Protein AF-A0A5S4ZSS3-F1 (afdb_monomer_lite)

Foldseek 3Di:
DDPPPPPQDQAQPPPRDRQKDFLLVVLLVQLCCQLVVVLVVLVVVCVVPVVSNVCNVVSNVSSVVSNPDDGPARMAHPQQRWHYYPVDNVDIPRGHDGPD

Organism: NCBI:txid1121431

Structure (mmCIF, N/CA/C/O backbone):
data_AF-A0A5S4ZSS3-F1
#
_entry.id   AF-A0A5S4ZSS3-F1
#
loop_
_atom_site.group_PDB
_atom_site.id
_atom_site.type_symbol
_atom_site.label_atom_id
_atom_site.label_alt_id
_atom_site.label_comp_id
_atom_site.label_asym_id
_atom_site.label_entity_id
_atom_site.label_seq_id
_atom_site.pdbx_PDB_ins_code
_atom_site.Cartn_x
_atom_site.Cartn_y
_atom_site.Cartn_z
_atom_site.occupancy
_atom_site.B_iso_or_equiv
_atom_site.auth_seq_id
_atom_site.auth_comp_id
_atom_site.auth_asym_id
_atom_site.auth_atom_id
_atom_site.pdbx_PDB_model_num
ATOM 1 N N . MET A 1 1 ? -21.775 -1.250 -25.233 1.00 36.91 1 MET A N 1
ATOM 2 C CA . MET A 1 1 ? -20.601 -1.995 -24.723 1.00 36.91 1 MET A CA 1
ATOM 3 C C . MET A 1 1 ? -19.588 -0.993 -24.182 1.00 36.91 1 MET A C 1
ATOM 5 O O . MET A 1 1 ? -19.087 -0.181 -24.949 1.00 36.91 1 MET A O 1
ATOM 9 N N . LYS A 1 2 ? -19.380 -0.964 -22.858 1.00 40.25 2 LYS A N 1
ATOM 10 C CA . LYS A 1 2 ? -18.472 -0.029 -22.171 1.00 40.25 2 LYS A CA 1
ATOM 11 C C . LYS A 1 2 ? -17.035 -0.255 -22.657 1.00 40.25 2 LYS A C 1
ATOM 13 O O . LYS A 1 2 ? -16.461 -1.297 -22.359 1.00 40.25 2 LYS A O 1
ATOM 18 N N . ARG A 1 3 ? -16.457 0.710 -23.383 1.00 40.09 3 ARG A N 1
ATOM 19 C CA . ARG A 1 3 ? -15.004 0.786 -23.591 1.00 40.09 3 ARG A CA 1
ATOM 20 C C . ARG A 1 3 ? -14.366 1.032 -22.224 1.00 40.09 3 ARG A C 1
ATOM 22 O O . ARG A 1 3 ? -14.380 2.155 -21.730 1.00 40.09 3 ARG A O 1
ATOM 29 N N . LEU A 1 4 ? -13.869 -0.027 -21.590 1.00 46.81 4 LEU A N 1
ATOM 30 C CA . LEU A 1 4 ? -12.863 0.103 -20.543 1.00 46.81 4 LEU A CA 1
ATOM 31 C C . LEU A 1 4 ? -11.657 0.754 -21.215 1.00 46.81 4 LEU A C 1
ATOM 33 O O . LEU A 1 4 ? -11.028 0.147 -22.078 1.00 46.81 4 LEU A O 1
ATOM 37 N N . ILE A 1 5 ? -11.400 2.017 -20.886 1.00 50.91 5 ILE A N 1
ATOM 38 C CA . ILE A 1 5 ? -10.180 2.727 -21.260 1.00 50.91 5 ILE A CA 1
ATOM 39 C C . ILE A 1 5 ? -9.054 1.997 -20.519 1.00 50.91 5 ILE A C 1
ATOM 41 O O . ILE A 1 5 ? -8.724 2.338 -19.384 1.00 50.91 5 ILE A O 1
ATOM 45 N N . ARG A 1 6 ? -8.551 0.899 -21.097 1.00 52.88 6 ARG A N 1
ATOM 46 C CA . ARG A 1 6 ? -7.360 0.218 -20.598 1.00 52.88 6 ARG A CA 1
ATOM 47 C C . ARG A 1 6 ? -6.231 1.195 -20.873 1.00 52.88 6 ARG A C 1
ATOM 49 O O . ARG A 1 6 ? -5.923 1.469 -22.027 1.00 52.88 6 ARG A O 1
ATOM 56 N N . ILE A 1 7 ? -5.718 1.808 -19.814 1.00 59.88 7 ILE A N 1
ATOM 57 C CA . ILE A 1 7 ? -4.507 2.618 -19.893 1.00 59.88 7 ILE A CA 1
ATOM 58 C C . ILE A 1 7 ? -3.453 1.692 -20.506 1.00 59.88 7 ILE A C 1
ATOM 60 O O . ILE A 1 7 ? -3.196 0.632 -19.940 1.00 59.88 7 ILE A O 1
ATOM 64 N N . GLU A 1 8 ? -2.930 2.032 -21.685 1.00 62.91 8 GLU A N 1
ATOM 65 C CA . GLU A 1 8 ? -1.848 1.271 -22.310 1.00 62.91 8 GLU A CA 1
ATOM 66 C C . GLU A 1 8 ? -0.617 1.399 -21.417 1.00 62.91 8 GLU A C 1
ATOM 68 O O . GLU A 1 8 ? 0.083 2.412 -21.401 1.00 62.91 8 GLU A O 1
ATOM 73 N N . THR A 1 9 ? -0.400 0.384 -20.595 1.00 73.00 9 THR A N 1
ATOM 74 C CA . THR A 1 9 ? 0.785 0.251 -19.768 1.00 73.00 9 THR A CA 1
ATOM 75 C C . THR A 1 9 ? 1.809 -0.600 -20.519 1.00 73.00 9 THR A C 1
ATOM 77 O O . THR A 1 9 ? 1.437 -1.565 -21.192 1.00 73.00 9 THR A O 1
ATOM 80 N N . PRO A 1 10 ? 3.107 -0.254 -20.452 1.00 79.75 10 PRO A N 1
ATOM 81 C CA . PRO A 1 10 ? 4.132 -1.042 -21.121 1.00 79.75 10 PRO A CA 1
ATOM 82 C C . PRO A 1 10 ? 4.159 -2.474 -20.558 1.00 79.75 10 PRO A C 1
ATOM 84 O O . PRO A 1 10 ? 3.860 -2.669 -19.370 1.00 79.75 10 PRO A O 1
ATOM 87 N N . PRO A 1 11 ? 4.525 -3.472 -21.383 1.00 83.94 11 PRO A N 1
ATOM 88 C CA . PRO A 1 11 ? 4.719 -4.831 -20.903 1.00 83.94 11 PRO A CA 1
ATOM 89 C C . PRO A 1 11 ? 5.849 -4.865 -19.872 1.00 83.94 11 PRO A C 1
ATOM 91 O O . PRO A 1 11 ? 6.782 -4.055 -19.908 1.00 83.94 11 PRO A O 1
ATOM 94 N N . CYS A 1 12 ? 5.759 -5.800 -18.931 1.00 84.19 12 CYS A N 1
ATOM 95 C CA . CYS A 1 12 ? 6.778 -5.951 -17.906 1.00 84.19 12 CYS A CA 1
ATOM 96 C C . CYS A 1 12 ? 8.108 -6.416 -18.533 1.00 84.19 12 CYS A C 1
ATOM 98 O O . CYS A 1 12 ? 8.124 -7.464 -19.181 1.00 84.19 12 CYS A O 1
ATOM 100 N N . PRO A 1 13 ? 9.241 -5.729 -18.294 1.00 83.69 13 PRO A N 1
ATOM 101 C CA . PRO A 1 13 ? 10.545 -6.153 -18.812 1.00 83.69 13 PRO A CA 1
ATOM 102 C C . PRO A 1 13 ? 11.056 -7.465 -18.191 1.00 83.69 13 PRO A C 1
ATOM 104 O O . PRO A 1 13 ? 11.935 -8.100 -18.761 1.00 83.69 13 PRO A O 1
ATOM 107 N N . SER A 1 14 ? 10.520 -7.885 -17.036 1.00 84.31 14 SER A N 1
ATOM 108 C CA . SER A 1 14 ? 10.976 -9.095 -16.336 1.00 84.31 14 SER A CA 1
ATOM 109 C C . SER A 1 14 ? 10.274 -10.375 -16.794 1.00 84.31 14 SER A C 1
ATOM 111 O O . SER A 1 14 ? 10.924 -11.410 -16.884 1.00 84.31 14 SER A O 1
ATOM 113 N N . CYS A 1 15 ? 8.958 -10.339 -17.026 1.00 82.69 15 CYS A N 1
ATOM 114 C CA . CYS A 1 15 ? 8.162 -11.530 -17.362 1.00 82.69 15 CYS A CA 1
ATOM 115 C C . CYS A 1 15 ? 7.375 -11.408 -18.675 1.00 82.69 15 CYS A C 1
ATOM 117 O O . CYS A 1 15 ? 6.761 -12.377 -19.103 1.00 82.69 15 CYS A O 1
ATOM 119 N N . GLY A 1 16 ? 7.362 -10.233 -19.314 1.00 82.25 16 GLY A N 1
ATOM 120 C CA . GLY A 1 16 ? 6.617 -9.991 -20.553 1.00 82.25 16 GLY A CA 1
ATOM 121 C C . GLY A 1 16 ? 5.106 -9.805 -20.384 1.00 82.25 16 GLY A C 1
ATOM 122 O O . GLY A 1 16 ? 4.419 -9.573 -21.376 1.00 82.25 16 GLY A O 1
ATOM 123 N N . SER A 1 17 ? 4.574 -9.868 -19.158 1.00 82.19 17 SER A N 1
ATOM 124 C CA . SER A 1 17 ? 3.135 -9.718 -18.912 1.00 82.19 17 SER A CA 1
ATOM 125 C C . SER A 1 17 ? 2.608 -8.320 -19.243 1.00 82.19 17 SER A C 1
ATOM 127 O O . SER A 1 17 ? 3.279 -7.306 -19.018 1.00 82.19 17 SER A O 1
ATOM 129 N N . THR A 1 18 ? 1.369 -8.277 -19.737 1.00 81.88 18 THR A N 1
ATOM 130 C CA . THR A 1 18 ? 0.585 -7.055 -19.964 1.00 81.88 18 THR A CA 1
ATOM 131 C C . THR A 1 18 ? -0.261 -6.644 -18.758 1.00 81.88 18 THR A C 1
ATOM 133 O O . THR A 1 18 ? -0.896 -5.591 -18.795 1.00 81.88 18 THR A O 1
ATOM 136 N N . ASP A 1 19 ? -0.289 -7.449 -17.692 1.00 80.62 19 ASP A N 1
ATOM 137 C CA . ASP A 1 19 ? -1.026 -7.146 -16.461 1.00 80.62 19 ASP A CA 1
ATOM 138 C C . ASP A 1 19 ? -0.191 -6.241 -15.554 1.00 80.62 19 ASP A C 1
ATOM 140 O O . ASP A 1 19 ? 0.377 -6.608 -14.518 1.00 80.62 19 ASP A O 1
ATOM 144 N N . THR A 1 20 ? -0.086 -5.001 -16.019 1.00 82.62 20 THR A N 1
ATOM 145 C CA . THR A 1 20 ? 0.726 -3.953 -15.424 1.00 82.62 20 THR A CA 1
ATOM 146 C C . THR A 1 20 ? -0.152 -2.770 -15.024 1.00 82.62 20 THR A C 1
ATOM 148 O O . THR A 1 20 ? -1.185 -2.483 -15.622 1.00 82.62 20 THR A O 1
ATOM 151 N N . THR A 1 21 ? 0.220 -2.094 -13.943 1.00 84.25 21 THR A N 1
ATOM 152 C CA . THR A 1 21 ? -0.515 -0.951 -13.394 1.00 84.25 21 THR A CA 1
ATOM 153 C C . THR A 1 21 ? 0.457 0.124 -12.930 1.00 84.25 21 THR A C 1
ATOM 155 O O . THR A 1 21 ? 1.647 -0.127 -12.745 1.00 84.25 21 THR A O 1
ATOM 158 N N . THR A 1 22 ? -0.015 1.348 -12.732 1.00 85.12 22 THR A N 1
ATOM 159 C CA . THR A 1 22 ? 0.824 2.438 -12.225 1.00 85.12 22 THR A CA 1
ATOM 160 C C . THR A 1 22 ? 1.160 2.189 -10.754 1.00 85.12 22 THR A C 1
ATOM 162 O O . THR A 1 22 ? 0.264 2.003 -9.929 1.00 85.12 22 THR A O 1
ATOM 165 N N . GLY A 1 23 ? 2.440 2.271 -10.377 1.00 80.00 23 GLY A N 1
ATOM 166 C CA . GLY A 1 23 ? 2.889 2.045 -8.995 1.00 80.00 23 GLY A CA 1
ATOM 167 C C . GLY A 1 23 ? 2.211 2.977 -7.981 1.00 80.00 23 GLY A C 1
ATOM 168 O O . GLY A 1 23 ? 1.955 2.592 -6.841 1.00 80.00 23 GLY A O 1
ATOM 169 N N . ARG A 1 24 ? 1.826 4.184 -8.418 1.00 83.25 24 ARG A N 1
ATOM 170 C CA . ARG A 1 24 ? 1.042 5.142 -7.624 1.00 83.25 24 ARG A CA 1
ATOM 171 C C . ARG A 1 24 ? -0.356 4.619 -7.270 1.00 83.25 24 ARG A C 1
ATOM 173 O O . ARG A 1 24 ? -0.807 4.830 -6.150 1.00 83.25 24 ARG A O 1
ATOM 180 N N . ILE A 1 25 ? -1.025 3.917 -8.188 1.00 85.31 25 ILE A N 1
ATOM 181 C CA . ILE A 1 25 ? -2.356 3.335 -7.948 1.00 85.31 25 ILE A CA 1
ATOM 182 C C . ILE A 1 25 ? -2.254 2.227 -6.902 1.00 85.31 25 ILE A C 1
ATOM 184 O O . ILE 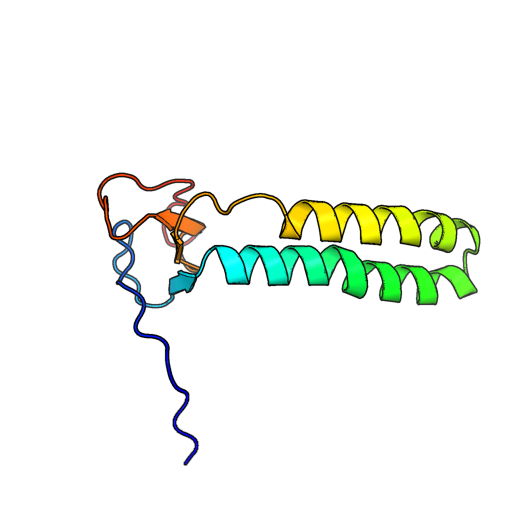A 1 25 ? -3.052 2.199 -5.972 1.00 85.31 25 ILE A O 1
ATOM 188 N N . VAL A 1 26 ? -1.231 1.372 -6.995 1.00 85.44 26 VAL A N 1
ATOM 189 C CA . VAL A 1 26 ? -0.982 0.304 -6.010 1.00 85.44 26 VAL A CA 1
ATOM 190 C C . VAL A 1 26 ? -0.781 0.883 -4.608 1.00 85.44 26 VAL A C 1
ATOM 192 O O . VAL A 1 26 ? -1.340 0.373 -3.640 1.00 85.44 26 VAL A O 1
ATOM 195 N N . ARG A 1 27 ? -0.033 1.988 -4.485 1.00 86.38 27 ARG A N 1
ATOM 196 C CA . ARG A 1 27 ? 0.181 2.668 -3.197 1.00 86.38 27 ARG A CA 1
ATOM 197 C C . ARG A 1 27 ? -1.088 3.305 -2.650 1.00 86.38 27 ARG A C 1
ATOM 199 O O . ARG A 1 27 ? -1.371 3.124 -1.472 1.00 86.38 27 ARG A O 1
ATOM 206 N N . PHE A 1 28 ? -1.871 3.983 -3.488 1.00 86.69 28 PHE A N 1
ATOM 207 C CA . PHE A 1 28 ? -3.162 4.520 -3.059 1.00 86.69 28 PHE A CA 1
ATOM 208 C C . PHE A 1 28 ? -4.125 3.418 -2.626 1.00 86.69 28 PHE A C 1
ATOM 210 O O . PHE A 1 28 ? -4.775 3.563 -1.598 1.00 86.69 28 PHE A O 1
ATOM 217 N N . ALA A 1 29 ? -4.186 2.306 -3.358 1.00 88.56 29 ALA A N 1
ATOM 218 C CA . ALA A 1 29 ? -5.010 1.163 -2.987 1.00 88.56 29 ALA A CA 1
ATOM 219 C C . ALA A 1 29 ? -4.571 0.568 -1.639 1.00 88.56 29 ALA A C 1
ATOM 221 O O . ALA A 1 29 ? -5.407 0.355 -0.764 1.00 88.56 29 ALA A O 1
ATOM 222 N N . ALA A 1 30 ? -3.265 0.374 -1.431 1.00 88.25 30 ALA A N 1
ATOM 223 C CA . ALA A 1 30 ? -2.728 -0.126 -0.166 1.00 88.25 30 ALA A CA 1
ATOM 224 C C . ALA A 1 30 ? -2.972 0.847 1.002 1.00 88.25 30 ALA A C 1
ATOM 226 O O . ALA A 1 30 ? -3.391 0.431 2.081 1.00 88.25 30 ALA A O 1
ATOM 227 N N . GLY A 1 31 ? -2.747 2.146 0.786 1.00 88.94 31 GLY A N 1
ATOM 228 C CA . GLY A 1 31 ? -2.940 3.181 1.798 1.00 88.94 31 GLY A CA 1
ATOM 229 C C . GLY A 1 31 ? -4.410 3.399 2.158 1.00 88.94 31 GLY A C 1
ATOM 230 O O . GLY A 1 31 ? -4.730 3.501 3.337 1.00 88.94 31 GLY A O 1
ATOM 231 N N . LEU A 1 32 ? -5.327 3.381 1.183 1.00 90.88 32 LEU A N 1
ATOM 232 C CA . LEU A 1 32 ? -6.775 3.413 1.434 1.00 90.88 32 LEU A CA 1
ATOM 233 C C . LEU A 1 32 ? -7.267 2.124 2.098 1.00 90.88 32 LEU A C 1
ATOM 235 O O . LEU A 1 32 ? -8.108 2.181 2.994 1.00 90.88 32 LEU A O 1
ATOM 239 N N . GLY A 1 33 ? -6.729 0.970 1.700 1.00 90.75 33 GLY A N 1
ATOM 240 C CA . GLY A 1 33 ? -7.045 -0.317 2.316 1.00 90.75 33 GLY A CA 1
ATOM 241 C C . GLY A 1 33 ? -6.674 -0.345 3.798 1.00 90.75 33 GLY A C 1
ATOM 242 O O . GLY A 1 33 ? -7.503 -0.698 4.635 1.00 90.75 33 GLY A O 1
ATOM 243 N N . LEU A 1 34 ? -5.464 0.104 4.141 1.00 91.44 34 LEU A N 1
ATOM 244 C CA . LEU A 1 34 ? -5.031 0.208 5.533 1.00 91.44 34 LEU A CA 1
ATOM 245 C C . LEU A 1 34 ? -5.774 1.327 6.279 1.00 91.44 34 LEU A C 1
ATOM 247 O O . LEU A 1 34 ? -6.271 1.121 7.380 1.00 91.44 34 LEU A O 1
ATOM 251 N N . GLY A 1 35 ? -5.865 2.510 5.678 1.00 90.06 35 GLY A N 1
ATOM 252 C CA . GLY A 1 35 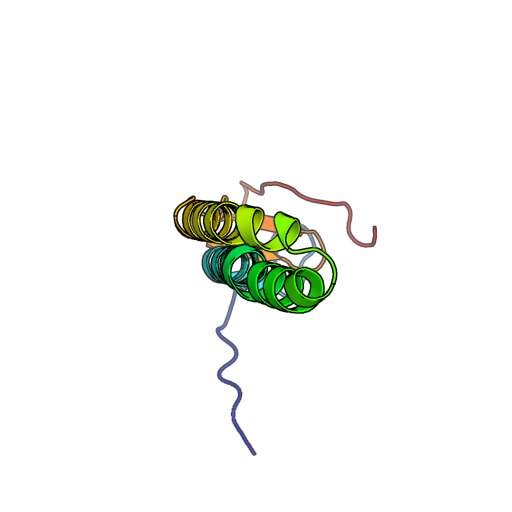? -6.394 3.705 6.326 1.00 90.06 35 GLY A CA 1
ATOM 253 C C . GLY A 1 35 ? -7.899 3.669 6.542 1.00 90.06 35 GLY A C 1
ATOM 254 O O . GLY A 1 35 ? -8.357 3.979 7.632 1.00 90.06 35 GLY A O 1
ATOM 255 N N . ILE A 1 36 ? -8.677 3.281 5.534 1.00 90.38 36 ILE A N 1
ATOM 256 C CA . ILE A 1 36 ? -10.144 3.253 5.601 1.00 90.38 36 ILE A CA 1
ATOM 257 C C . ILE A 1 36 ? -10.632 1.836 5.885 1.00 90.38 36 ILE A C 1
ATOM 259 O O . ILE A 1 36 ? -11.435 1.638 6.793 1.00 90.38 36 ILE A O 1
ATOM 263 N N . GLY A 1 37 ? -10.132 0.846 5.140 1.00 91.88 37 GLY A N 1
ATOM 264 C CA . GLY A 1 37 ? -10.591 -0.540 5.249 1.00 91.88 37 GLY A CA 1
ATOM 265 C C . GLY A 1 37 ? -10.391 -1.112 6.652 1.00 91.88 37 GLY A C 1
ATOM 266 O O . GLY A 1 37 ? -11.359 -1.505 7.302 1.00 91.88 37 GLY A O 1
ATOM 267 N N . VAL A 1 38 ? -9.155 -1.094 7.164 1.00 91.25 38 VAL A N 1
ATOM 268 C CA . VAL A 1 38 ? -8.868 -1.603 8.520 1.00 91.25 38 VAL A CA 1
ATOM 269 C C . VAL A 1 38 ? -9.554 -0.759 9.591 1.00 91.25 38 VAL A C 1
ATOM 271 O O . VAL A 1 38 ? -10.088 -1.313 10.547 1.00 91.25 38 VAL A O 1
ATOM 274 N N . SER A 1 39 ? -9.629 0.561 9.418 1.00 90.38 39 SER A N 1
ATOM 275 C CA . SER A 1 39 ? -10.328 1.436 10.367 1.00 90.38 39 SER A CA 1
ATOM 276 C C . SER A 1 39 ? -11.823 1.127 10.483 1.00 90.38 39 SER A C 1
ATOM 278 O O . SER A 1 39 ? -12.356 1.140 11.591 1.00 90.38 39 SER A O 1
ATOM 280 N N . LEU A 1 40 ? -12.504 0.802 9.377 1.00 91.50 40 LEU A N 1
ATOM 281 C CA . LEU A 1 40 ? -13.906 0.367 9.399 1.00 91.50 40 LEU A CA 1
ATOM 282 C C . LEU A 1 40 ? -14.069 -0.958 10.149 1.00 91.50 40 LEU A C 1
ATOM 284 O O . LEU A 1 40 ? -14.979 -1.100 10.964 1.00 91.50 40 LEU A O 1
ATOM 288 N N . ILE A 1 41 ? -13.158 -1.908 9.926 1.00 91.88 41 ILE A N 1
ATOM 289 C CA . ILE A 1 41 ? -13.156 -3.188 10.643 1.00 91.88 41 ILE A CA 1
ATOM 290 C C . ILE A 1 41 ? -12.944 -2.952 12.144 1.00 91.88 41 ILE A C 1
ATOM 292 O O . ILE A 1 41 ? -13.705 -3.467 12.961 1.00 91.88 41 ILE A O 1
ATOM 296 N N . LEU A 1 42 ? -11.968 -2.122 12.521 1.00 91.31 42 LEU A N 1
ATOM 297 C CA . LEU A 1 42 ? -11.704 -1.758 13.915 1.00 91.31 42 LEU A CA 1
ATOM 298 C C . LEU A 1 42 ? -12.878 -1.015 14.559 1.00 91.31 42 LEU A C 1
ATOM 300 O O . LEU A 1 42 ? -13.140 -1.199 15.746 1.00 91.31 42 LEU A O 1
ATOM 304 N N . TYR A 1 43 ? -13.617 -0.209 13.795 1.00 90.25 43 TYR A N 1
ATOM 305 C CA . TYR A 1 43 ? -14.825 0.451 14.282 1.00 90.25 43 TYR A CA 1
ATOM 306 C C . TYR A 1 43 ? -15.921 -0.562 14.640 1.00 90.25 43 TYR A C 1
ATOM 308 O O . TYR A 1 43 ? -16.504 -0.466 15.726 1.00 90.25 43 TYR A O 1
ATOM 316 N N . LEU A 1 44 ? -16.146 -1.556 13.769 1.00 91.94 44 LEU A N 1
ATOM 317 C CA . LEU A 1 44 ? -17.098 -2.651 13.983 1.00 91.94 44 LEU A CA 1
ATOM 318 C C . LEU A 1 44 ? -16.688 -3.542 15.163 1.00 91.94 44 LEU A C 1
ATOM 320 O O . LEU A 1 44 ? -17.486 -3.772 16.069 1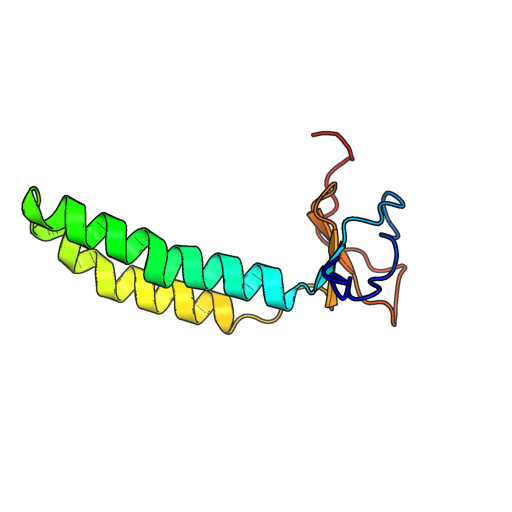.00 91.94 44 LEU A O 1
ATOM 324 N N . VAL A 1 45 ? -15.426 -3.980 15.216 1.00 90.69 45 VAL A N 1
ATOM 325 C CA . VAL A 1 45 ? -14.882 -4.759 16.347 1.00 90.69 45 VAL A CA 1
ATOM 326 C C . VAL A 1 45 ? -14.928 -3.948 17.644 1.00 90.69 45 VAL A C 1
ATOM 328 O O . VAL A 1 45 ? -15.179 -4.491 18.719 1.00 90.69 45 VAL A O 1
ATOM 331 N N . GLY A 1 46 ? -14.773 -2.630 17.535 1.00 89.19 46 GLY A N 1
ATOM 332 C CA . GLY A 1 46 ? -14.865 -1.672 18.625 1.00 89.19 46 GLY A CA 1
ATOM 333 C C . GLY A 1 46 ? -16.199 -1.657 19.372 1.00 89.19 46 GLY A C 1
ATOM 334 O O . GLY A 1 46 ? -16.250 -1.143 20.485 1.00 89.19 46 GLY A O 1
ATOM 335 N N . TYR A 1 47 ? -17.273 -2.205 18.792 1.00 88.25 47 TYR A N 1
ATOM 336 C CA . TYR A 1 47 ? -18.537 -2.404 19.511 1.00 88.25 47 TYR A CA 1
ATOM 337 C C . TYR A 1 47 ? -18.453 -3.517 20.560 1.00 88.25 47 TYR A C 1
ATOM 339 O O . TYR A 1 47 ? -19.145 -3.445 21.570 1.00 88.25 47 TYR A O 1
ATOM 347 N N . ILE A 1 48 ? -17.606 -4.523 20.333 1.00 92.44 48 ILE A N 1
ATOM 348 C CA . ILE A 1 48 ? -17.384 -5.643 21.258 1.00 92.44 48 ILE A CA 1
ATOM 349 C C . ILE A 1 48 ? -16.198 -5.324 22.179 1.00 92.44 48 ILE A C 1
ATOM 351 O O . ILE A 1 48 ? -16.259 -5.552 23.383 1.00 92.44 48 ILE A O 1
ATOM 355 N N . TYR A 1 49 ? -15.132 -4.740 21.620 1.00 88.75 49 TYR A N 1
ATOM 356 C CA . TYR A 1 49 ? -13.900 -4.401 22.330 1.00 88.75 49 TYR A CA 1
ATOM 357 C C . TYR A 1 49 ? -13.563 -2.912 22.167 1.00 88.75 49 TYR A C 1
ATOM 359 O O . TYR A 1 49 ? -12.873 -2.545 21.212 1.00 88.75 49 TYR A O 1
ATOM 367 N N . PRO A 1 50 ? -13.982 -2.032 23.098 1.00 83.19 50 PRO A N 1
ATOM 368 C CA . PRO A 1 50 ? -13.862 -0.577 22.938 1.00 83.19 50 PRO A CA 1
ATOM 369 C C . PRO A 1 50 ? -12.414 -0.091 22.766 1.00 83.19 50 PRO A C 1
ATOM 371 O O . PRO A 1 50 ? -12.175 0.902 22.078 1.00 83.19 50 PRO A O 1
ATOM 374 N N . LEU A 1 51 ? -11.438 -0.833 23.302 1.00 84.94 51 LEU A N 1
ATOM 375 C CA . LEU A 1 51 ? -10.003 -0.590 23.106 1.00 84.94 51 LEU A CA 1
ATOM 376 C C . LEU A 1 51 ? -9.578 -0.625 21.627 1.00 84.94 51 LEU A C 1
ATOM 378 O O . LEU A 1 51 ? -8.680 0.117 21.240 1.00 84.94 51 LEU A O 1
ATOM 382 N N . GLY A 1 52 ? -10.242 -1.417 20.777 1.00 80.12 52 GLY A N 1
ATOM 383 C CA . GLY A 1 52 ? -9.923 -1.509 19.347 1.00 80.12 52 GLY A CA 1
ATOM 384 C C . GLY A 1 52 ? -10.088 -0.183 18.598 1.00 80.12 52 GLY A C 1
ATOM 385 O O . GLY A 1 52 ? -9.387 0.068 17.620 1.00 80.12 52 GLY A O 1
ATOM 386 N N . ARG A 1 53 ? -10.944 0.722 19.094 1.00 87.81 53 ARG A N 1
ATOM 387 C CA . ARG A 1 53 ? -11.154 2.045 18.486 1.00 87.81 53 ARG A CA 1
ATOM 388 C C . ARG A 1 53 ? -9.967 2.987 18.668 1.00 87.81 53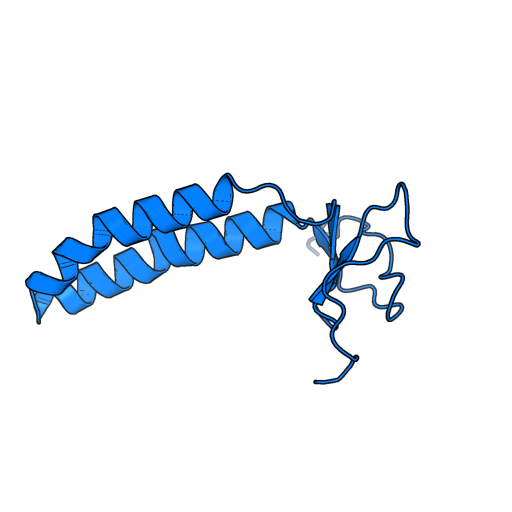 ARG A C 1
ATOM 390 O O . ARG A 1 53 ? -9.791 3.890 17.857 1.00 87.81 53 ARG A O 1
ATOM 397 N N . ILE A 1 54 ? -9.127 2.759 19.679 1.00 90.44 54 ILE A N 1
ATOM 398 C CA . ILE A 1 54 ? -7.912 3.556 19.914 1.00 90.44 54 ILE A CA 1
ATOM 399 C C . ILE A 1 54 ? -6.919 3.380 18.760 1.00 90.44 54 ILE A C 1
ATOM 401 O O . ILE A 1 54 ? -6.153 4.292 18.470 1.00 90.44 54 ILE A O 1
ATOM 405 N N . LEU A 1 55 ? -6.963 2.242 18.058 1.00 90.56 55 LEU A N 1
ATOM 406 C CA . LEU A 1 55 ? -6.073 1.940 16.936 1.00 90.56 55 LEU A CA 1
ATOM 407 C C . LEU A 1 55 ? -6.470 2.654 15.632 1.00 90.56 55 LEU A C 1
ATOM 409 O O . LEU A 1 55 ? -5.627 2.814 14.755 1.00 90.56 55 LEU A O 1
ATOM 413 N N . ILE A 1 56 ? -7.713 3.136 15.522 1.00 91.56 56 ILE A N 1
ATOM 414 C CA . ILE A 1 56 ? -8.247 3.817 14.330 1.00 91.56 56 ILE A CA 1
ATOM 415 C C . ILE A 1 56 ? -7.394 5.024 13.887 1.00 91.56 56 ILE A C 1
ATOM 417 O O . ILE A 1 56 ? -7.020 5.085 12.715 1.00 91.56 56 ILE A O 1
ATOM 421 N N . PRO A 1 57 ? -7.038 5.995 14.754 1.00 91.62 57 PRO A N 1
ATOM 422 C CA . PRO A 1 57 ? -6.176 7.101 14.336 1.00 91.62 57 PRO A CA 1
ATOM 423 C C . PRO A 1 57 ? -4.811 6.620 13.826 1.00 91.62 57 PRO A C 1
ATOM 425 O O . PRO A 1 57 ? -4.284 7.188 12.871 1.00 91.62 57 PRO A O 1
ATOM 428 N N . PHE A 1 58 ? -4.257 5.544 14.395 1.00 91.94 58 PHE A N 1
ATOM 429 C CA . PHE A 1 58 ? -2.972 4.997 13.957 1.00 91.94 58 PHE A CA 1
ATOM 430 C C . PHE A 1 58 ? -3.066 4.338 12.579 1.00 91.94 58 PHE A C 1
ATOM 432 O O . PHE A 1 58 ? -2.176 4.537 11.754 1.00 91.94 58 PHE A O 1
ATOM 439 N N . THR A 1 59 ? -4.146 3.606 12.289 1.00 91.88 59 THR A N 1
ATOM 440 C CA . THR A 1 59 ? -4.362 3.003 10.965 1.00 91.88 59 THR A CA 1
ATOM 441 C C . THR A 1 59 ? -4.603 4.065 9.898 1.00 91.88 59 THR A C 1
ATOM 443 O O . THR A 1 59 ? -4.023 3.968 8.818 1.00 91.88 59 THR A O 1
ATOM 446 N N . PHE A 1 60 ? -5.358 5.127 10.205 1.00 91.81 60 PHE A N 1
ATOM 447 C CA . PHE A 1 60 ? -5.510 6.284 9.314 1.00 91.81 60 PHE A CA 1
ATOM 448 C C . PHE A 1 60 ? -4.181 6.984 9.014 1.00 91.81 60 PHE A C 1
ATOM 450 O O . PHE A 1 60 ? -3.866 7.209 7.845 1.00 91.81 60 PHE A O 1
ATOM 457 N N . ILE A 1 61 ? -3.378 7.292 10.039 1.00 93.25 61 ILE A N 1
ATOM 458 C CA . ILE A 1 61 ? -2.055 7.908 9.854 1.00 93.25 61 ILE A CA 1
ATOM 459 C C . ILE A 1 61 ? -1.147 6.977 9.041 1.00 93.25 61 ILE A C 1
ATOM 461 O O . ILE A 1 61 ? -0.517 7.420 8.082 1.00 93.25 61 ILE A O 1
ATOM 465 N N . GLY A 1 62 ? -1.127 5.680 9.357 1.00 92.44 62 GLY A N 1
ATOM 466 C CA . GLY A 1 62 ? -0.362 4.681 8.610 1.00 92.44 62 GLY A CA 1
ATOM 467 C C . GLY A 1 62 ? -0.767 4.608 7.135 1.00 92.44 62 GLY A C 1
ATOM 468 O O . GLY A 1 62 ? 0.092 4.622 6.254 1.00 92.44 62 GLY A O 1
ATOM 469 N N . GLY A 1 63 ? -2.070 4.606 6.849 1.00 91.00 63 GLY A N 1
ATOM 470 C CA . GLY A 1 63 ? -2.600 4.638 5.486 1.00 91.00 63 GLY A CA 1
ATOM 471 C C . GLY A 1 63 ? -2.189 5.899 4.722 1.00 91.00 63 GLY A C 1
ATOM 472 O O . GLY A 1 63 ? -1.742 5.810 3.578 1.00 91.00 63 GLY A O 1
ATOM 473 N N . MET A 1 64 ? -2.254 7.065 5.373 1.00 91.44 64 MET A N 1
ATOM 474 C CA . MET A 1 64 ? -1.803 8.340 4.803 1.00 91.44 64 MET A CA 1
ATOM 475 C C . MET A 1 64 ? -0.304 8.337 4.492 1.00 91.44 64 MET A C 1
ATOM 477 O O . MET A 1 64 ? 0.095 8.759 3.408 1.00 91.44 64 MET A O 1
ATOM 481 N N . ILE A 1 65 ? 0.524 7.809 5.397 1.00 92.38 65 ILE A N 1
ATOM 482 C CA . ILE A 1 65 ? 1.970 7.680 5.175 1.00 92.38 65 ILE A CA 1
ATOM 483 C C . ILE A 1 65 ? 2.242 6.824 3.932 1.00 92.38 65 ILE A C 1
A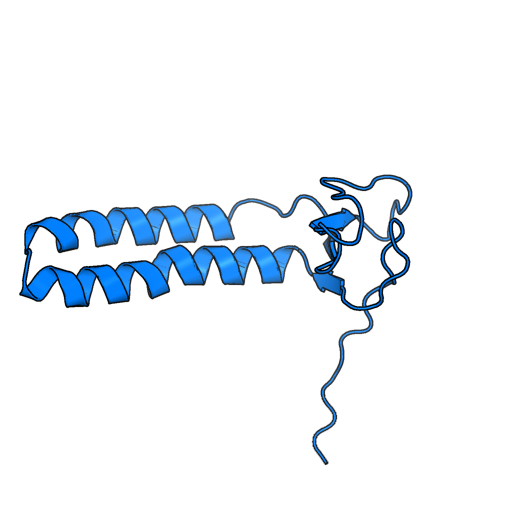TOM 485 O O . ILE A 1 65 ? 3.038 7.218 3.082 1.00 92.38 65 ILE A O 1
ATOM 489 N N . ILE A 1 66 ? 1.543 5.696 3.767 1.00 89.31 66 ILE A N 1
ATOM 490 C CA . ILE A 1 66 ? 1.701 4.819 2.593 1.00 89.31 66 ILE A CA 1
ATOM 491 C C . ILE A 1 66 ? 1.341 5.540 1.288 1.00 89.31 66 ILE A C 1
ATOM 493 O O . ILE A 1 66 ? 2.022 5.335 0.282 1.00 89.31 66 ILE A O 1
ATOM 497 N N . CYS A 1 67 ? 0.314 6.393 1.298 1.00 88.38 67 CYS A N 1
ATOM 498 C CA . CYS A 1 67 ? -0.069 7.203 0.140 1.00 88.38 67 CYS A CA 1
ATOM 499 C C . CYS A 1 67 ? 0.978 8.270 -0.224 1.00 88.38 67 CYS A C 1
ATOM 501 O O . CYS A 1 67 ? 1.089 8.634 -1.395 1.00 88.38 67 CYS A O 1
ATOM 503 N N . CYS A 1 68 ? 1.730 8.775 0.759 1.00 87.62 68 CYS A N 1
ATOM 504 C CA . CYS A 1 68 ? 2.747 9.811 0.562 1.00 87.62 68 CYS A CA 1
ATOM 505 C C . CYS A 1 68 ? 4.120 9.256 0.152 1.00 87.62 68 CYS A C 1
ATOM 507 O O . CYS A 1 68 ? 4.928 9.993 -0.411 1.00 87.62 68 CYS A O 1
ATOM 509 N N . ILE A 1 69 ? 4.404 7.978 0.420 1.00 86.81 69 ILE A N 1
ATOM 510 C CA . ILE A 1 69 ? 5.673 7.356 0.029 1.00 86.81 69 ILE A CA 1
ATOM 511 C C . ILE A 1 69 ? 5.719 7.206 -1.502 1.00 86.81 69 ILE A C 1
ATOM 513 O O . ILE A 1 69 ? 4.814 6.595 -2.084 1.00 86.81 69 ILE A O 1
ATOM 517 N N . PRO A 1 70 ? 6.771 7.713 -2.176 1.00 81.62 70 PRO A N 1
ATOM 518 C CA . PRO A 1 70 ? 6.897 7.574 -3.619 1.00 81.62 70 PRO A CA 1
ATOM 519 C C . PRO A 1 70 ? 6.967 6.090 -4.023 1.00 81.62 70 PRO A C 1
ATOM 521 O O . PRO A 1 70 ? 7.573 5.273 -3.319 1.00 81.62 70 PRO A O 1
ATOM 524 N N . PRO A 1 71 ? 6.342 5.700 -5.147 1.00 80.81 71 PRO A N 1
ATOM 525 C CA . PRO A 1 71 ? 6.439 4.331 -5.631 1.00 80.81 71 PRO A CA 1
ATOM 526 C C . PRO A 1 71 ? 7.875 4.030 -6.091 1.00 80.81 71 PRO A C 1
ATOM 528 O O . PRO A 1 71 ? 8.557 4.912 -6.605 1.00 80.81 71 PRO A O 1
ATOM 531 N N . LEU A 1 72 ? 8.323 2.776 -5.935 1.00 81.12 72 LEU A N 1
ATOM 532 C CA . LEU A 1 72 ? 9.674 2.352 -6.348 1.00 81.12 72 LEU A CA 1
ATOM 533 C C . LEU A 1 72 ? 9.891 2.473 -7.863 1.00 81.12 72 LEU A C 1
ATOM 535 O O . LEU A 1 72 ? 11.005 2.702 -8.311 1.00 81.12 72 LEU A O 1
ATOM 539 N N . GLY A 1 73 ? 8.818 2.326 -8.638 1.00 83.94 73 GLY A N 1
ATOM 540 C CA . GLY A 1 73 ? 8.804 2.493 -10.084 1.00 83.94 73 GLY A CA 1
ATOM 541 C C . GLY A 1 73 ? 7.497 3.132 -10.536 1.00 83.94 73 GLY A C 1
ATOM 542 O O . GLY A 1 73 ? 6.497 3.143 -9.809 1.00 83.94 73 GLY A O 1
ATOM 543 N N . LYS A 1 74 ? 7.497 3.672 -11.755 1.00 85.44 74 LYS A N 1
ATOM 544 C CA . LYS A 1 74 ? 6.309 4.278 -12.368 1.00 85.44 74 LYS A CA 1
ATOM 545 C C . LYS A 1 74 ? 5.224 3.229 -12.607 1.00 85.44 74 LYS A C 1
ATOM 547 O O . LYS A 1 74 ? 4.048 3.518 -12.387 1.00 85.44 74 LYS A O 1
ATOM 552 N N . TYR A 1 75 ? 5.628 2.011 -12.960 1.00 87.38 75 TYR A N 1
ATOM 553 C CA . TYR A 1 75 ? 4.743 0.865 -13.139 1.00 87.38 75 TYR A CA 1
ATOM 554 C C . TYR A 1 75 ? 5.100 -0.284 -12.200 1.00 87.38 75 TYR A C 1
ATOM 556 O O . TYR A 1 75 ? 6.209 -0.356 -11.672 1.00 87.38 75 TYR A O 1
ATOM 564 N N . CYS A 1 76 ? 4.112 -1.143 -11.986 1.00 85.88 76 CYS A N 1
ATOM 565 C CA . CYS A 1 76 ? 4.144 -2.355 -11.192 1.00 85.88 76 CYS A CA 1
ATOM 566 C C . CYS A 1 76 ? 3.491 -3.474 -12.009 1.00 85.88 76 CYS A C 1
ATOM 568 O O . CYS A 1 76 ? 2.413 -3.275 -12.570 1.00 85.88 76 CYS A O 1
ATOM 570 N N . CYS A 1 77 ? 4.120 -4.640 -12.071 1.00 87.44 77 CYS A N 1
ATOM 571 C CA . CYS A 1 77 ? 3.568 -5.835 -12.690 1.00 87.44 77 CYS A CA 1
ATOM 572 C C . CYS A 1 77 ? 2.933 -6.665 -11.588 1.00 87.44 77 CYS A C 1
ATOM 574 O O . CYS A 1 77 ? 3.573 -6.912 -10.570 1.00 87.44 77 CYS A O 1
ATOM 576 N N . LEU A 1 78 ? 1.674 -7.049 -11.774 1.00 84.94 78 LEU A N 1
ATOM 577 C CA . LEU A 1 78 ? 0.919 -7.770 -10.750 1.00 84.94 78 LEU A CA 1
ATOM 578 C C . LEU A 1 78 ? 1.249 -9.268 -10.717 1.00 84.94 78 LEU A C 1
ATOM 580 O O . LEU A 1 78 ? 0.986 -9.912 -9.711 1.00 84.94 78 LEU A O 1
ATOM 584 N N . GLU A 1 79 ? 1.837 -9.819 -11.782 1.00 83.75 79 GLU A N 1
ATOM 585 C CA . GLU A 1 79 ? 2.207 -11.240 -11.837 1.00 83.75 79 GLU A CA 1
ATOM 586 C C . GLU A 1 79 ? 3.531 -11.556 -11.137 1.00 83.75 79 GLU A C 1
ATOM 588 O O . GLU A 1 79 ? 3.670 -12.605 -10.519 1.00 83.75 79 GLU A O 1
ATOM 593 N N . CYS A 1 80 ? 4.525 -10.674 -11.260 1.00 84.12 80 CYS A N 1
ATOM 594 C CA . CYS A 1 80 ? 5.872 -10.896 -10.725 1.00 84.12 80 CYS A CA 1
ATOM 595 C C . CYS A 1 80 ? 6.290 -9.848 -9.685 1.00 84.12 80 CYS A C 1
ATOM 597 O O . CYS A 1 80 ? 7.465 -9.775 -9.328 1.00 84.12 80 CYS A O 1
ATOM 599 N N . ASP A 1 81 ? 5.352 -9.010 -9.225 1.00 84.81 81 ASP A N 1
ATOM 600 C CA . ASP A 1 81 ? 5.566 -7.917 -8.261 1.00 84.81 81 ASP A CA 1
ATOM 601 C C . ASP A 1 81 ? 6.692 -6.929 -8.632 1.00 84.81 81 ASP A C 1
ATOM 603 O O . ASP A 1 81 ? 7.204 -6.182 -7.792 1.00 84.81 81 ASP A O 1
ATOM 607 N N . ALA A 1 82 ? 7.064 -6.886 -9.913 1.00 85.50 82 ALA A N 1
ATOM 608 C CA . ALA A 1 82 ? 8.170 -6.083 -10.406 1.00 85.50 82 ALA A CA 1
ATOM 609 C C . ALA A 1 82 ? 7.777 -4.614 -10.578 1.00 85.50 82 ALA A C 1
ATOM 611 O O . ALA A 1 82 ? 6.760 -4.303 -11.195 1.00 85.50 82 ALA A O 1
ATOM 612 N N . TYR A 1 83 ? 8.630 -3.700 -10.122 1.00 86.25 83 TYR A N 1
ATOM 613 C CA . TYR A 1 83 ? 8.501 -2.260 -10.338 1.00 86.25 83 TYR A CA 1
ATOM 614 C C . TYR A 1 83 ? 9.555 -1.783 -11.339 1.00 86.25 83 TYR A C 1
ATOM 616 O O . TYR A 1 83 ? 10.709 -2.184 -11.237 1.00 86.25 83 TYR A O 1
ATOM 624 N N . TRP A 1 84 ? 9.196 -0.910 -12.284 1.00 87.19 84 TRP A N 1
ATOM 625 C CA . TRP A 1 84 ? 10.149 -0.322 -13.244 1.00 87.19 84 TRP A CA 1
ATOM 626 C C . TRP A 1 84 ? 9.709 1.071 -13.708 1.00 87.19 84 TRP A C 1
ATOM 628 O O . TRP A 1 84 ? 8.587 1.522 -13.443 1.00 87.19 84 TRP A O 1
ATOM 638 N N . ASN A 1 85 ? 10.604 1.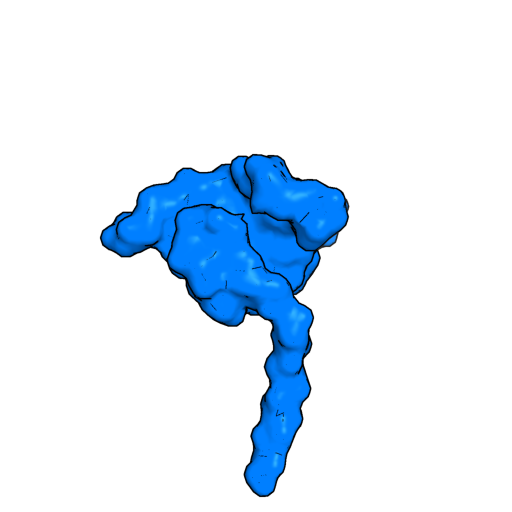763 -14.417 1.00 87.62 85 ASN A N 1
ATOM 639 C CA . ASN A 1 85 ? 10.307 3.010 -15.118 1.00 87.62 85 ASN A CA 1
ATOM 640 C C . ASN A 1 85 ? 10.509 2.814 -16.638 1.00 87.62 85 ASN A C 1
ATOM 642 O O . ASN A 1 85 ? 11.557 2.300 -17.020 1.00 87.62 85 ASN A O 1
ATOM 646 N N . PRO A 1 86 ? 9.569 3.212 -17.523 1.00 80.81 86 PRO A N 1
ATOM 647 C CA . PRO A 1 86 ? 9.753 3.161 -18.979 1.00 80.81 86 PRO A CA 1
ATOM 648 C C . PRO A 1 86 ? 10.993 3.908 -19.470 1.00 80.81 86 PRO A C 1
ATOM 650 O O . PRO A 1 86 ? 11.569 3.504 -20.472 1.00 80.81 86 PRO A O 1
ATOM 653 N N . ASP A 1 87 ? 11.413 4.963 -18.766 1.00 85.12 87 ASP A N 1
ATOM 654 C CA . ASP A 1 87 ? 12.582 5.760 -19.152 1.00 85.12 87 ASP A CA 1
ATOM 655 C C . ASP A 1 87 ? 13.899 4.978 -18.978 1.00 85.12 87 ASP A C 1
ATOM 657 O O . ASP A 1 87 ? 14.908 5.313 -19.591 1.00 85.12 87 ASP A O 1
ATOM 661 N N . ASN A 1 88 ? 13.902 3.933 -18.139 1.00 84.31 88 ASN A N 1
ATOM 662 C CA . ASN A 1 88 ? 15.054 3.059 -17.934 1.00 84.31 88 ASN A CA 1
ATOM 663 C C . ASN A 1 88 ? 14.604 1.610 -17.634 1.00 84.31 88 ASN A C 1
ATOM 665 O O . ASN A 1 88 ? 14.569 1.200 -16.470 1.00 84.31 88 ASN A O 1
ATOM 669 N N . PRO A 1 89 ? 14.230 0.829 -18.666 1.00 75.88 89 PRO A N 1
ATOM 670 C CA . PRO A 1 89 ? 13.576 -0.471 -18.502 1.00 75.88 89 PRO A CA 1
ATOM 671 C C . PRO A 1 89 ? 14.501 -1.586 -17.989 1.00 75.88 89 PRO A C 1
ATOM 673 O O . PRO A 1 89 ? 14.009 -2.643 -17.604 1.00 75.88 89 PRO A O 1
ATOM 676 N N . SER A 1 90 ? 15.822 -1.372 -17.977 1.00 79.94 90 SER A N 1
ATOM 677 C CA . SER A 1 90 ? 16.793 -2.333 -17.434 1.00 79.94 90 SER A CA 1
ATOM 678 C C . SER A 1 90 ? 16.840 -2.330 -15.903 1.00 79.94 90 SER A C 1
ATOM 680 O O . SER A 1 90 ? 17.247 -3.323 -15.301 1.00 79.94 90 SER A O 1
ATOM 682 N N . LEU A 1 91 ? 16.401 -1.241 -15.260 1.00 82.38 91 LEU A N 1
ATOM 683 C CA . LEU A 1 91 ? 16.297 -1.145 -13.807 1.00 82.38 91 LEU A CA 1
ATOM 684 C C . LEU A 1 91 ? 14.920 -1.634 -13.354 1.00 82.38 91 LEU A C 1
ATOM 686 O O . LEU A 1 91 ? 13.920 -0.918 -13.441 1.00 82.38 91 LEU A O 1
ATOM 690 N N . VAL A 1 92 ? 14.891 -2.868 -12.850 1.00 83.62 92 VAL A N 1
ATOM 691 C CA . VAL A 1 92 ? 13.692 -3.502 -12.299 1.00 83.62 92 VAL A CA 1
ATOM 692 C C . VAL A 1 92 ? 13.899 -3.776 -10.813 1.00 83.62 92 VAL A C 1
ATOM 694 O O . VAL A 1 92 ? 14.894 -4.375 -10.408 1.00 83.62 92 VAL A O 1
ATOM 697 N N . TRP A 1 93 ? 12.949 -3.345 -9.989 1.00 82.12 93 TRP A N 1
ATOM 698 C CA . TRP A 1 93 ? 12.968 -3.527 -8.541 1.00 82.12 93 TRP A CA 1
ATOM 699 C C . TRP A 1 93 ? 11.947 -4.577 -8.109 1.00 82.12 93 TRP A C 1
ATOM 701 O O . TRP A 1 93 ? 10.849 -4.642 -8.656 1.00 82.12 93 TRP A O 1
ATOM 711 N N . ARG A 1 94 ? 12.284 -5.340 -7.061 1.00 73.94 94 ARG A N 1
ATOM 712 C CA . ARG A 1 94 ? 11.386 -6.300 -6.391 1.00 73.94 94 ARG A CA 1
ATOM 713 C C . ARG A 1 94 ? 10.798 -7.368 -7.334 1.00 73.94 94 ARG A C 1
ATOM 715 O O . ARG A 1 94 ? 9.617 -7.668 -7.273 1.00 73.94 94 ARG A O 1
ATOM 722 N N . THR A 1 95 ? 11.616 -7.973 -8.186 1.00 74.69 95 THR A N 1
ATOM 723 C CA . THR A 1 95 ? 11.172 -9.109 -9.003 1.00 74.69 95 THR A CA 1
ATOM 724 C C . THR A 1 95 ? 10.975 -10.353 -8.131 1.00 74.69 95 THR A C 1
ATOM 726 O O . THR A 1 95 ? 11.907 -10.822 -7.476 1.00 74.69 95 THR A O 1
ATOM 729 N N . ARG A 1 96 ? 9.760 -10.907 -8.106 1.00 68.38 96 ARG A N 1
ATOM 730 C CA . ARG A 1 96 ? 9.541 -12.309 -7.727 1.00 68.38 96 ARG A CA 1
ATOM 731 C C . ARG A 1 96 ? 9.726 -13.201 -8.954 1.00 68.38 96 ARG A C 1
ATOM 733 O O . ARG A 1 96 ? 9.461 -12.751 -10.072 1.00 68.38 96 ARG A O 1
ATOM 740 N N . PRO A 1 97 ? 10.159 -14.462 -8.778 1.00 65.06 97 PRO A N 1
ATOM 741 C CA . PRO A 1 97 ? 10.110 -15.421 -9.870 1.00 65.06 97 PRO A CA 1
ATOM 742 C C . PRO A 1 97 ? 8.647 -15.567 -10.320 1.00 65.06 97 PRO A C 1
ATOM 744 O O . PRO A 1 97 ? 7.771 -15.665 -9.458 1.00 65.06 97 PRO A O 1
ATOM 747 N N . PRO A 1 98 ? 8.356 -15.557 -11.630 1.00 56.72 98 PRO A N 1
ATOM 748 C CA . PRO A 1 98 ? 6.993 -15.756 -12.109 1.00 56.72 98 PRO A CA 1
ATOM 749 C C . PRO A 1 98 ? 6.468 -17.126 -11.646 1.00 56.72 98 PRO A C 1
ATOM 751 O O . PRO A 1 98 ? 7.148 -18.136 -11.826 1.00 56.72 98 PRO A O 1
ATOM 754 N N . GLY A 1 99 ? 5.268 -17.157 -11.057 1.00 56.09 99 GLY A N 1
ATOM 755 C CA . GLY A 1 99 ? 4.598 -18.397 -10.631 1.00 56.09 99 GLY A CA 1
ATOM 756 C C . GLY A 1 99 ? 4.761 -18.807 -9.157 1.00 56.09 99 GLY A C 1
ATOM 757 O O . GLY A 1 99 ? 4.477 -19.960 -8.839 1.00 56.09 99 GLY A O 1
ATOM 758 N N . LEU A 1 100 ? 5.199 -17.896 -8.275 1.00 51.44 100 LEU A N 1
ATOM 759 C CA . LEU A 1 100 ? 5.282 -18.059 -6.808 1.00 51.44 100 LEU A CA 1
ATOM 760 C C . LEU A 1 100 ? 4.286 -17.155 -6.074 1.00 51.44 100 LEU A C 1
ATOM 762 O O . LEU A 1 100 ? 3.618 -17.656 -5.144 1.00 51.44 100 LEU A O 1
#

Secondary structure (DSSP, 8-state):
--------PPPPTTT--S-EEEHHHHHHHHHHIIIIIIHHHHHHHTTT-GGGGGGHHHHHHHHHHHHHSPPSSSEEETTT--EEETTEEEEEESPPPTT-

Sequence (100 aa):
MKRLIRIETPPCPSCGSTDTTTGRIVRFAAGLGLGIGVSLILYLVGYIYPLGRILIPFTFIGGMIICCIPPLGKYCCLECDAYWNPDNPSLVWRTRPPGL

pLDDT: mean 81.94, std 12.48, range [36.91, 93.25]

Radius of gyration: 17.36 Å; chains: 1; bounding box: 37×28×48 Å